Protein AF-A0A356IY56-F1 (afdb_monomer_lite)

pLDDT: mean 88.33, std 5.48, range [67.44, 95.81]

Sequence (51 aa):
RLTKSGKIKKRSARRGHLLGKMSRKAKRKLRQSSYVAGVDAKKIRRLLPYG

Structure (mmCIF, N/CA/C/O backbone):
data_AF-A0A356IY56-F1
#
_entry.id   AF-A0A356IY56-F1
#
loop_
_atom_site.group_PDB
_atom_site.id
_atom_site.type_symbol
_atom_site.label_atom_id
_atom_site.label_alt_id
_atom_site.label_comp_id
_atom_site.label_asym_id
_atom_site.label_entity_id
_atom_site.label_seq_id
_atom_site.pdbx_PDB_ins_code
_atom_site.Cartn_x
_atom_site.Cartn_y
_atom_site.Cartn_z
_atom_site.occupancy
_atom_site.B_iso_or_equiv
_atom_site.auth_seq_id
_atom_site.auth_comp_id
_atom_site.auth_asym_id
_atom_site.auth_atom_id
_atom_site.pdbx_PDB_model_num
ATOM 1 N N . ARG A 1 1 ? -3.059 -7.033 7.450 1.00 79.38 1 ARG A N 1
ATOM 2 C CA . ARG A 1 1 ? -2.738 -6.511 8.799 1.00 79.38 1 ARG A CA 1
ATOM 3 C C . ARG A 1 1 ? -3.398 -5.155 8.944 1.00 79.38 1 ARG A C 1
ATOM 5 O O . ARG A 1 1 ? -3.220 -4.328 8.044 1.00 79.38 1 ARG A O 1
ATOM 12 N N . LEU A 1 2 ? -4.158 -4.957 10.016 1.00 82.94 2 LEU A N 1
ATOM 13 C CA . LEU A 1 2 ? -4.687 -3.649 10.375 1.00 82.94 2 LEU A CA 1
ATOM 14 C C . LEU A 1 2 ? -3.623 -2.826 11.111 1.00 82.94 2 LEU A C 1
ATOM 16 O O . LEU A 1 2 ? -2.747 -3.361 11.788 1.00 82.94 2 LEU A O 1
ATOM 20 N N . THR A 1 3 ? -3.624 -1.516 10.879 1.00 86.19 3 THR A N 1
ATOM 21 C CA . THR A 1 3 ? -2.827 -0.572 11.668 1.00 86.19 3 THR A CA 1
ATOM 22 C C . THR A 1 3 ? -3.566 -0.225 12.957 1.00 86.19 3 THR A C 1
ATOM 24 O O . THR A 1 3 ? -4.778 -0.395 13.038 1.00 86.19 3 THR A O 1
ATOM 27 N N . LYS A 1 4 ? -2.864 0.372 13.929 1.00 81.75 4 LYS A N 1
ATOM 28 C CA . LYS A 1 4 ? -3.470 0.909 15.164 1.00 81.75 4 LYS A CA 1
ATOM 29 C C . LYS A 1 4 ? -4.647 1.869 14.898 1.00 81.75 4 LYS A C 1
ATOM 31 O O . LYS A 1 4 ? -5.556 1.971 15.703 1.00 81.75 4 LYS A O 1
ATOM 36 N N . SER A 1 5 ? -4.642 2.541 13.746 1.00 82.06 5 SER A N 1
ATOM 37 C CA . SER A 1 5 ? -5.698 3.450 13.278 1.00 82.06 5 SER A CA 1
ATOM 38 C C . SER A 1 5 ? -6.804 2.785 12.441 1.00 82.06 5 SER A C 1
ATOM 40 O O . SER A 1 5 ? -7.605 3.484 11.826 1.00 82.06 5 SER A O 1
ATOM 42 N N . GLY A 1 6 ? -6.835 1.452 12.342 1.00 80.88 6 GLY A N 1
ATOM 43 C CA . GLY A 1 6 ? -7.866 0.713 11.604 1.00 80.88 6 GLY A CA 1
ATOM 44 C C . GLY A 1 6 ? -7.721 0.739 10.077 1.00 80.88 6 GLY A C 1
ATOM 45 O O . GLY A 1 6 ? -8.618 0.289 9.362 1.00 80.88 6 GLY A O 1
ATOM 46 N N . LYS A 1 7 ? -6.598 1.238 9.538 1.00 85.56 7 LYS A N 1
ATOM 47 C CA . LYS A 1 7 ? -6.324 1.191 8.093 1.00 85.56 7 LYS A CA 1
ATOM 48 C C . LYS A 1 7 ? -5.810 -0.190 7.707 1.00 85.56 7 LYS A C 1
ATOM 50 O O . LYS A 1 7 ? -4.943 -0.764 8.365 1.00 85.56 7 LYS A O 1
ATOM 55 N N . ILE A 1 8 ? -6.300 -0.708 6.585 1.00 88.94 8 ILE A N 1
ATOM 56 C CA . ILE A 1 8 ? -5.893 -2.021 6.082 1.00 88.94 8 ILE A CA 1
ATOM 57 C C . ILE A 1 8 ? -4.641 -1.851 5.217 1.00 88.94 8 ILE A C 1
ATOM 59 O O . ILE A 1 8 ? -4.678 -1.230 4.149 1.00 88.94 8 ILE A O 1
ATOM 63 N N . LYS A 1 9 ? -3.516 -2.406 5.683 1.00 90.19 9 LYS A N 1
ATOM 64 C CA . LYS A 1 9 ? -2.237 -2.400 4.962 1.00 90.19 9 LYS A CA 1
ATOM 65 C C . LYS A 1 9 ? -2.205 -3.526 3.926 1.00 90.19 9 LYS A C 1
ATOM 67 O O . LYS A 1 9 ? -2.443 -4.685 4.271 1.00 90.19 9 LYS A O 1
ATOM 72 N N . LYS A 1 10 ? -1.839 -3.200 2.682 1.00 91.50 10 LYS A N 1
ATOM 73 C CA . LYS A 1 10 ? -1.684 -4.145 1.566 1.00 91.50 10 LYS A CA 1
ATOM 74 C C . LYS A 1 10 ? -0.291 -4.094 0.931 1.00 91.50 10 LYS A C 1
ATOM 76 O O . LYS A 1 10 ? 0.429 -3.095 1.001 1.00 91.50 10 LYS A O 1
ATOM 81 N N . ARG A 1 11 ? 0.088 -5.195 0.280 1.00 91.81 11 ARG A N 1
ATOM 82 C CA . ARG A 1 11 ? 1.267 -5.250 -0.596 1.00 91.81 11 ARG A CA 1
ATOM 83 C C . ARG A 1 11 ? 0.903 -4.744 -1.991 1.00 91.81 11 ARG A C 1
ATOM 85 O O . ARG A 1 11 ? -0.239 -4.876 -2.427 1.00 91.81 11 ARG A O 1
ATOM 92 N N . SER A 1 12 ? 1.877 -4.160 -2.679 1.00 90.38 12 SER A N 1
ATOM 93 C CA . SER A 1 12 ? 1.710 -3.713 -4.061 1.00 90.38 12 SER A CA 1
ATOM 94 C C . SER A 1 12 ? 1.757 -4.912 -5.016 1.00 90.38 12 SER A C 1
ATOM 96 O O . SER A 1 12 ? 2.592 -5.804 -4.866 1.00 90.38 12 SER A O 1
ATOM 98 N N . ALA A 1 13 ? 0.846 -4.9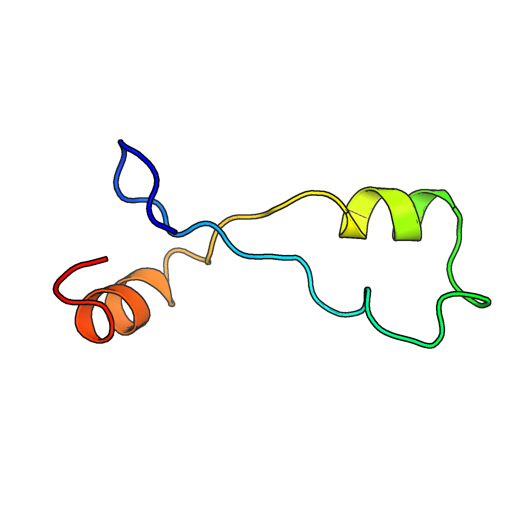43 -5.989 1.00 90.38 13 ALA A N 1
ATOM 99 C CA . ALA A 1 13 ? 0.773 -6.005 -6.992 1.00 90.38 13 ALA A CA 1
ATOM 100 C C . ALA A 1 13 ? 1.950 -5.936 -7.989 1.00 90.38 13 ALA A C 1
ATOM 102 O O . ALA A 1 13 ? 2.661 -4.935 -8.051 1.00 90.38 13 ALA A O 1
ATOM 103 N N . ARG A 1 14 ? 2.135 -6.983 -8.811 1.00 91.12 14 ARG A N 1
ATOM 104 C CA . ARG A 1 14 ? 3.135 -7.046 -9.910 1.00 91.12 14 ARG A CA 1
ATOM 105 C C . ARG A 1 14 ? 4.609 -7.101 -9.469 1.00 91.12 14 ARG A C 1
ATOM 107 O O . ARG A 1 14 ? 5.501 -6.804 -10.256 1.00 91.12 14 ARG A O 1
ATOM 114 N N . ARG A 1 15 ? 4.883 -7.508 -8.225 1.00 89.06 15 ARG A N 1
ATOM 115 C CA . ARG A 1 15 ? 6.248 -7.722 -7.699 1.00 89.06 15 ARG A CA 1
ATOM 116 C C . ARG A 1 15 ? 6.726 -9.187 -7.791 1.00 89.06 15 ARG A C 1
ATOM 1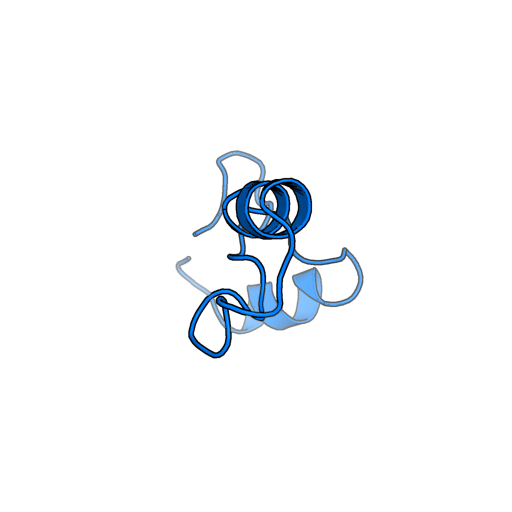18 O O . ARG A 1 15 ? 7.872 -9.441 -7.450 1.00 89.06 15 ARG A O 1
ATOM 125 N N . GLY A 1 16 ? 5.879 -10.121 -8.233 1.00 89.81 16 GLY A N 1
ATOM 126 C CA . GLY A 1 16 ? 6.156 -11.566 -8.176 1.00 89.81 16 GLY A CA 1
ATOM 127 C C . GLY A 1 16 ? 7.005 -12.135 -9.319 1.00 89.81 16 GLY A C 1
ATOM 128 O O . GLY A 1 16 ? 7.871 -12.958 -9.065 1.00 89.81 16 GLY A O 1
ATOM 129 N N . HIS A 1 17 ? 6.798 -11.694 -10.563 1.00 91.62 17 HIS A N 1
ATOM 130 C CA . HIS A 1 17 ? 7.487 -12.245 -11.738 1.00 91.62 17 HIS A CA 1
ATOM 131 C C . HIS A 1 17 ? 7.607 -11.193 -12.861 1.00 91.62 17 HIS A C 1
ATOM 133 O O . HIS A 1 17 ? 6.989 -10.128 -12.782 1.00 91.62 17 HIS A O 1
ATOM 139 N N . LEU A 1 18 ? 8.428 -11.463 -13.887 1.00 91.00 18 LEU A N 1
ATOM 140 C CA . LEU A 1 18 ? 8.734 -10.554 -15.008 1.00 91.00 18 LEU A CA 1
ATOM 141 C C . LEU A 1 18 ? 9.314 -9.197 -14.571 1.00 91.00 18 LEU A C 1
ATOM 143 O O . LEU A 1 18 ? 8.976 -8.141 -15.106 1.00 91.00 18 LEU A O 1
ATOM 147 N N . LEU A 1 19 ? 10.215 -9.221 -13.588 1.00 92.50 19 LEU A N 1
ATOM 148 C CA . LEU A 1 19 ? 10.879 -8.026 -13.054 1.00 92.50 19 LEU A CA 1
ATOM 149 C C . LEU A 1 19 ? 12.033 -7.515 -13.934 1.00 92.50 19 LEU A C 1
ATOM 151 O O . LEU A 1 19 ? 12.505 -6.394 -13.720 1.00 92.50 19 LEU A O 1
ATOM 155 N N . GLY A 1 20 ? 12.499 -8.328 -14.890 1.00 93.94 20 GLY A N 1
ATOM 156 C CA . GLY A 1 20 ? 13.583 -7.980 -15.815 1.00 93.94 20 GLY A CA 1
ATOM 157 C C . GLY A 1 20 ? 13.250 -6.752 -16.664 1.00 93.94 20 GLY A C 1
ATOM 158 O O . GLY A 1 20 ? 14.028 -5.808 -16.699 1.00 93.94 20 GLY A O 1
ATOM 159 N N . LYS A 1 21 ? 12.029 -6.699 -17.212 1.00 94.12 21 LYS A N 1
ATOM 160 C CA . LYS A 1 21 ? 11.525 -5.580 -18.033 1.00 94.12 21 LYS A CA 1
ATOM 161 C C . LYS A 1 21 ? 11.147 -4.316 -17.252 1.00 94.12 21 LYS A C 1
ATOM 163 O O . LYS A 1 21 ? 10.734 -3.320 -17.833 1.00 94.12 21 LYS A O 1
ATOM 168 N N . MET A 1 22 ? 11.213 -4.352 -15.922 1.00 94.38 22 MET A N 1
ATOM 169 C CA . MET A 1 22 ? 10.816 -3.225 -15.080 1.00 94.38 22 MET A CA 1
ATOM 170 C C . MET A 1 22 ? 12.032 -2.396 -14.674 1.00 94.38 22 MET A C 1
ATOM 172 O O . MET A 1 22 ? 13.037 -2.931 -14.192 1.00 94.38 22 MET A O 1
ATOM 176 N N . SER A 1 23 ? 11.906 -1.071 -14.755 1.00 95.81 23 SER A N 1
ATOM 177 C CA . SER A 1 23 ? 12.952 -0.158 -14.291 1.00 95.81 23 SER A CA 1
ATOM 178 C C . SER A 1 23 ? 13.247 -0.333 -12.793 1.00 95.81 23 SER A C 1
ATOM 180 O O . SER A 1 23 ? 12.395 -0.748 -11.995 1.00 95.81 23 SER A O 1
ATOM 182 N N . ARG A 1 24 ? 14.469 0.020 -12.368 1.00 94.94 24 ARG A N 1
ATOM 183 C CA . ARG A 1 24 ? 14.872 -0.023 -10.947 1.00 94.94 24 ARG A CA 1
ATOM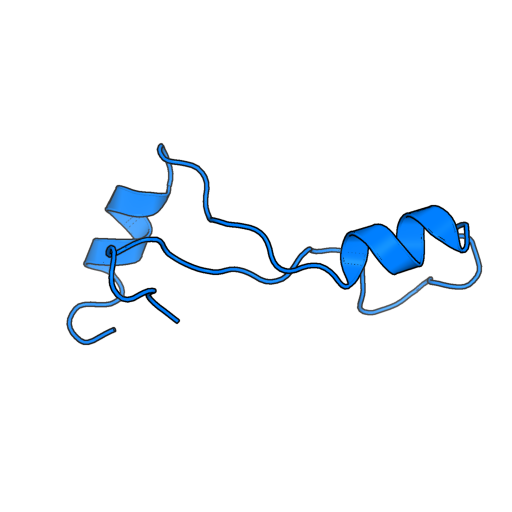 184 C C . ARG A 1 24 ? 13.939 0.827 -10.068 1.00 94.94 24 ARG A C 1
ATOM 186 O O . ARG A 1 24 ? 13.537 0.380 -8.993 1.00 94.94 24 ARG A O 1
ATOM 193 N N . LYS A 1 25 ? 13.518 2.002 -10.561 1.00 95.62 25 LYS A N 1
ATOM 194 C CA . LYS A 1 25 ? 12.565 2.903 -9.884 1.00 95.62 25 LYS A CA 1
ATOM 195 C C . LYS A 1 25 ? 11.193 2.247 -9.703 1.00 95.62 25 LYS A C 1
ATOM 197 O O . LYS A 1 25 ? 10.658 2.274 -8.595 1.00 95.62 25 LYS A O 1
ATOM 202 N N . ALA A 1 26 ? 10.656 1.605 -10.744 1.00 94.38 26 ALA A N 1
ATOM 203 C CA . ALA A 1 26 ? 9.382 0.890 -10.661 1.00 94.38 26 ALA A CA 1
ATOM 204 C C . ALA A 1 26 ? 9.457 -0.262 -9.648 1.00 94.38 26 ALA A C 1
ATOM 206 O O . ALA A 1 26 ? 8.620 -0.359 -8.751 1.00 94.38 26 ALA A O 1
ATOM 207 N N . LYS A 1 27 ? 10.525 -1.069 -9.704 1.00 93.88 27 LYS A N 1
ATOM 208 C CA . LYS A 1 27 ? 10.771 -2.144 -8.732 1.00 93.88 27 LYS A CA 1
ATOM 209 C C . LYS A 1 27 ? 10.827 -1.634 -7.291 1.00 93.88 27 LYS A C 1
ATOM 211 O O . LYS A 1 27 ? 10.301 -2.308 -6.412 1.00 93.88 27 LYS A O 1
ATOM 216 N N . ARG A 1 28 ? 11.429 -0.465 -7.042 1.00 94.44 28 ARG A N 1
ATOM 217 C CA . ARG A 1 28 ? 11.480 0.168 -5.711 1.00 94.44 28 ARG A CA 1
ATOM 218 C C . ARG A 1 28 ? 10.098 0.610 -5.230 1.00 94.44 28 ARG A C 1
ATOM 220 O O . ARG A 1 28 ? 9.738 0.289 -4.103 1.00 94.44 28 ARG A O 1
ATOM 227 N N . LYS A 1 29 ? 9.300 1.259 -6.086 1.00 94.19 29 LYS A N 1
ATOM 228 C CA . LYS A 1 29 ? 7.921 1.666 -5.753 1.00 94.19 29 LYS A CA 1
ATOM 229 C C . LYS A 1 29 ? 7.059 0.463 -5.352 1.00 94.19 29 LYS A C 1
ATOM 231 O O . LYS A 1 29 ? 6.340 0.524 -4.365 1.00 94.19 29 LYS A O 1
ATOM 236 N N . LEU A 1 30 ? 7.200 -0.664 -6.054 1.00 93.69 30 LEU A N 1
ATOM 237 C CA . LEU A 1 30 ? 6.453 -1.895 -5.764 1.00 93.69 30 LEU A CA 1
ATOM 2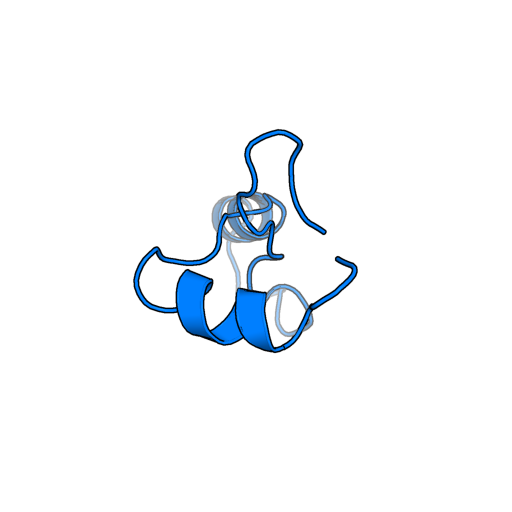38 C C . LEU A 1 30 ? 6.871 -2.610 -4.465 1.00 93.69 30 LEU A C 1
ATOM 240 O O . LEU A 1 30 ? 6.140 -3.479 -3.999 1.00 93.69 30 LEU A O 1
ATOM 244 N 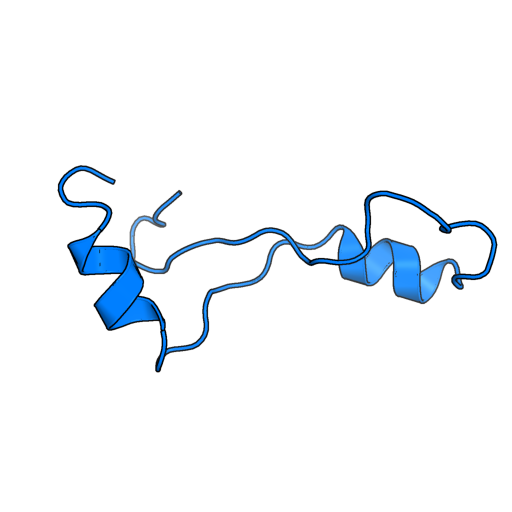N . ARG A 1 31 ? 8.022 -2.275 -3.861 1.00 92.12 31 ARG A N 1
ATOM 245 C CA . ARG A 1 31 ? 8.405 -2.801 -2.533 1.00 92.12 31 ARG A CA 1
ATOM 246 C C . ARG A 1 31 ? 7.668 -2.096 -1.400 1.00 92.12 31 ARG A C 1
ATOM 248 O O . ARG A 1 31 ? 7.543 -2.660 -0.318 1.00 92.12 31 ARG A O 1
ATOM 255 N N . GLN A 1 32 ? 7.202 -0.872 -1.634 1.00 92.31 32 GLN A N 1
ATOM 256 C CA . GLN A 1 32 ? 6.503 -0.106 -0.617 1.00 92.31 32 GLN A CA 1
ATOM 257 C C . GLN A 1 32 ? 5.086 -0.655 -0.442 1.00 92.31 32 GLN A C 1
ATOM 259 O O . GLN A 1 32 ? 4.350 -0.901 -1.404 1.00 92.31 32 GLN A O 1
ATOM 264 N N . SER A 1 33 ? 4.718 -0.877 0.816 1.00 90.56 33 SER A N 1
ATOM 265 C CA . SER A 1 33 ? 3.352 -1.211 1.198 1.00 90.56 33 SER A CA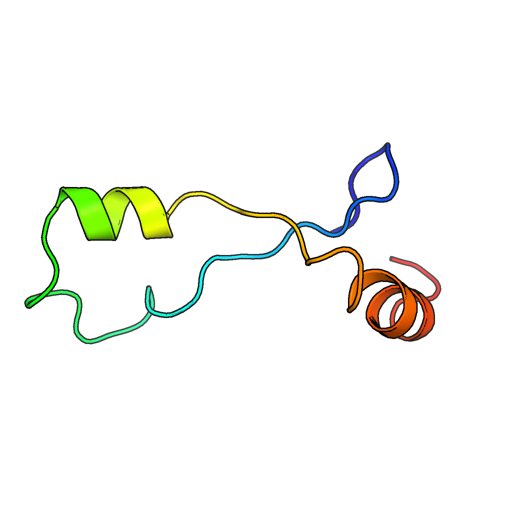 1
ATOM 266 C C . SER A 1 33 ? 2.445 -0.001 1.021 1.00 90.56 33 SER A C 1
ATOM 268 O O . SER A 1 33 ? 2.835 1.112 1.367 1.00 90.56 33 SER A O 1
ATOM 270 N N . SER A 1 34 ? 1.227 -0.238 0.552 1.00 89.56 34 SER A N 1
ATOM 271 C CA . SER A 1 34 ? 0.190 0.782 0.400 1.00 89.56 34 SER A CA 1
ATOM 272 C C . SER A 1 34 ? -1.030 0.435 1.251 1.00 89.56 34 SER A C 1
ATOM 274 O O . SER A 1 34 ? -1.087 -0.623 1.881 1.00 89.56 34 SER A O 1
ATOM 276 N N . TYR A 1 35 ? -2.007 1.334 1.293 1.00 91.12 35 TYR A N 1
ATOM 277 C CA . TYR A 1 35 ? -3.280 1.101 1.967 1.00 91.12 35 TYR A CA 1
ATOM 278 C C . TYR A 1 35 ? -4.357 0.707 0.958 1.00 91.12 35 TYR A C 1
ATOM 280 O O . TYR A 1 35 ? -4.273 1.030 -0.230 1.00 91.12 35 TYR A O 1
ATOM 288 N N . VAL A 1 36 ? -5.353 -0.040 1.426 1.00 89.00 36 VAL A N 1
ATOM 289 C CA . VAL A 1 36 ? -6.568 -0.315 0.652 1.00 89.00 36 VAL A CA 1
ATOM 290 C C . VAL A 1 36 ? -7.325 0.998 0.423 1.00 89.00 36 VAL A C 1
ATOM 292 O O . VAL A 1 36 ? -7.321 1.877 1.285 1.00 89.00 36 VAL A O 1
ATOM 295 N N . ALA A 1 37 ? -7.954 1.136 -0.744 1.00 87.69 37 ALA A N 1
ATOM 296 C CA . ALA A 1 37 ? -8.792 2.288 -1.049 1.00 87.69 37 ALA A CA 1
ATOM 297 C C . ALA A 1 37 ? -10.005 2.352 -0.106 1.00 87.69 37 ALA A C 1
ATOM 299 O O . ALA A 1 37 ? -10.531 1.323 0.320 1.00 87.69 37 ALA A O 1
ATOM 300 N N . GLY A 1 38 ? -10.479 3.561 0.202 1.00 84.06 38 GLY A N 1
ATOM 301 C CA . GLY A 1 38 ? -11.598 3.751 1.133 1.00 84.06 38 GLY A CA 1
ATOM 302 C C . GLY A 1 38 ? -12.877 3.012 0.718 1.00 84.06 38 GLY A C 1
ATOM 303 O O . GLY A 1 38 ? -13.597 2.506 1.577 1.00 84.06 38 GLY A O 1
ATOM 304 N N . VAL A 1 39 ? -13.108 2.880 -0.593 1.00 87.75 39 VAL A N 1
ATOM 305 C CA . VAL A 1 39 ? -14.272 2.186 -1.170 1.00 87.75 39 VAL A CA 1
ATOM 306 C C . VAL A 1 39 ? -14.301 0.688 -0.841 1.00 87.75 39 VAL A C 1
ATOM 308 O O . VAL A 1 39 ? -15.349 0.154 -0.484 1.00 87.75 39 VAL A O 1
ATOM 311 N N . ASP A 1 40 ? -13.144 0.023 -0.858 1.00 85.19 40 ASP A N 1
ATOM 312 C CA . ASP A 1 40 ? -13.040 -1.422 -0.613 1.00 85.19 40 ASP A CA 1
ATOM 313 C C . ASP A 1 40 ? -12.848 -1.750 0.870 1.00 85.19 40 ASP A C 1
ATOM 315 O O . ASP A 1 40 ? -13.138 -2.862 1.320 1.00 85.19 40 ASP A O 1
ATOM 319 N N . ALA A 1 41 ? -12.389 -0.775 1.659 1.00 85.44 41 ALA A N 1
ATOM 320 C CA . ALA A 1 41 ? -12.066 -0.967 3.067 1.00 85.44 41 ALA A CA 1
ATOM 321 C C . ALA A 1 41 ? -13.262 -1.481 3.888 1.00 85.44 41 ALA A C 1
ATOM 323 O O . ALA A 1 41 ? -13.083 -2.343 4.747 1.00 85.44 41 ALA A O 1
ATOM 324 N N . LYS A 1 42 ? -14.488 -1.009 3.607 1.00 84.81 42 LYS A N 1
ATOM 325 C CA . LYS A 1 42 ? -15.706 -1.462 4.307 1.00 84.81 42 LYS A CA 1
ATOM 326 C C . LYS A 1 42 ? -16.007 -2.940 4.047 1.00 84.81 42 LYS A C 1
ATOM 328 O O . LYS A 1 42 ? -16.352 -3.657 4.981 1.00 84.81 42 LYS A O 1
ATOM 333 N N . LYS A 1 43 ? -15.855 -3.397 2.799 1.00 87.56 43 LYS A N 1
ATOM 334 C CA . LYS A 1 43 ? -16.091 -4.798 2.417 1.00 87.56 43 LYS A CA 1
ATOM 335 C C . LYS A 1 43 ? -15.056 -5.711 3.069 1.00 87.56 43 LYS A C 1
ATOM 337 O O . LYS A 1 43 ? -15.421 -6.681 3.718 1.00 87.56 43 LYS A O 1
ATOM 342 N N . ILE A 1 44 ? -13.776 -5.348 2.976 1.00 85.31 44 ILE A N 1
ATOM 343 C CA . ILE A 1 44 ? -12.680 -6.165 3.517 1.00 85.31 44 ILE A CA 1
ATOM 344 C C . ILE A 1 44 ? -12.726 -6.228 5.049 1.00 85.31 44 ILE A C 1
ATOM 346 O O . ILE A 1 44 ? -12.430 -7.272 5.619 1.00 85.31 44 ILE A O 1
ATOM 350 N N . ARG A 1 45 ? -13.149 -5.155 5.731 1.00 83.38 45 ARG A N 1
ATOM 351 C CA . ARG A 1 45 ? -13.263 -5.159 7.197 1.00 83.38 45 ARG A CA 1
ATOM 352 C C . ARG A 1 45 ? -14.355 -6.098 7.716 1.00 83.38 45 ARG A C 1
ATOM 354 O O . ARG A 1 45 ? -14.176 -6.676 8.776 1.00 83.38 45 ARG A O 1
ATOM 361 N N . ARG A 1 46 ? -15.443 -6.303 6.964 1.00 86.88 46 ARG A N 1
ATOM 362 C CA . ARG A 1 46 ? -16.473 -7.302 7.312 1.00 86.88 46 ARG A CA 1
ATOM 363 C C . ARG A 1 46 ? -15.965 -8.739 7.184 1.00 86.88 46 ARG A C 1
ATOM 365 O O . ARG A 1 46 ? -16.388 -9.596 7.943 1.00 86.88 46 ARG A O 1
ATOM 372 N N . LEU A 1 47 ? -15.055 -8.987 6.242 1.00 86.62 47 LEU A N 1
ATOM 373 C CA . LEU A 1 47 ? -14.466 -10.310 6.006 1.00 86.62 47 LEU A CA 1
ATOM 374 C C . LEU A 1 47 ? -13.368 -10.670 7.018 1.00 86.62 47 LEU A C 1
ATOM 376 O O . LEU A 1 47 ? -12.981 -11.829 7.111 1.00 86.62 47 LEU A O 1
ATOM 380 N N . LEU A 1 48 ? -12.851 -9.687 7.760 1.00 83.50 48 LEU A N 1
ATOM 381 C CA . LEU A 1 48 ? -11.804 -9.865 8.766 1.00 83.50 48 LEU A CA 1
ATOM 382 C C . LEU A 1 48 ? -12.324 -9.432 10.148 1.00 83.50 48 LEU A C 1
ATOM 384 O O . LEU A 1 48 ? -11.900 -8.391 10.651 1.00 83.50 48 LEU A O 1
ATOM 388 N N . PRO A 1 49 ? -13.243 -10.203 10.762 1.00 77.25 49 PRO A N 1
ATOM 389 C CA . PRO A 1 49 ? -13.903 -9.825 12.014 1.00 77.25 49 PRO A CA 1
ATOM 390 C C . PRO A 1 49 ? -12.957 -9.728 13.223 1.00 77.25 49 PRO A C 1
ATOM 392 O O . PRO A 1 49 ? -13.258 -9.001 14.163 1.00 77.25 49 PRO A O 1
ATOM 395 N N . TYR A 1 50 ? -11.803 -10.401 13.181 1.00 80.94 50 TYR A N 1
ATOM 396 C CA . TYR A 1 50 ? -10.816 -10.449 14.274 1.00 80.94 50 TYR A CA 1
ATOM 397 C C . TYR A 1 50 ? -9.430 -9.900 13.871 1.00 80.94 50 TYR A C 1
ATOM 399 O O . TYR A 1 50 ? -8.420 -10.265 14.470 1.00 80.94 50 TYR A O 1
ATOM 407 N N . GLY A 1 51 ? -9.364 -9.126 12.779 1.00 67.44 51 GLY A N 1
ATOM 408 C CA . GLY A 1 51 ? -8.111 -8.729 12.113 1.00 67.44 51 GLY A CA 1
ATOM 409 C C . GLY A 1 51 ? -7.354 -7.550 12.718 1.00 67.44 51 GLY A C 1
ATOM 410 O O . GLY A 1 51 ? -7.975 -6.727 13.423 1.00 67.44 51 GLY A O 1
#

Foldseek 3Di:
DADPVRWAKAQAPPQPDPCPPPDPVRNVVRRDIDTDDPVCSVVVCVVCVPD

Secondary structure (DSSP, 8-state):
-B-TTS-BEEPPSS-SS--TTS-HHHHHHTTS-EEPPHHHHHHHHHH-TT-

Radius of gyration: 13.81 Å; chains: 1; bounding box: 31×16×33 Å